Protein AF-A0A0G0K3V9-F1 (afdb_monomer_lite)

Radius of gyration: 15.22 Å; chains: 1; bounding box: 38×26×33 Å

Secondary structure (DSSP, 8-state):
-HHHHHTT--PPP---TT-TTPPP-----B-SS--PPPTT--S---SS-B-HHHHHHHHHTT-

Organism: NCBI:txid1618546

Sequence (63 aa):
MTRYQEEKAGLVVDDLNGVGAKKVIRGDFISKIAYEKSESDILTRSLVRHDPDKLAKAINSIL

pLDDT: mean 84.09, std 10.33, range [55.84, 96.38]

Structure (mmCIF, N/CA/C/O backbone):
data_AF-A0A0G0K3V9-F1
#
_entry.id   AF-A0A0G0K3V9-F1
#
loop_
_atom_site.group_PDB
_atom_site.id
_atom_site.type_symbol
_atom_site.label_atom_id
_atom_site.label_alt_id
_atom_site.label_comp_id
_atom_site.label_asym_id
_atom_site.label_entity_id
_atom_site.label_seq_id
_atom_site.pdbx_PDB_ins_code
_atom_site.Cartn_x
_atom_site.Cartn_y
_atom_site.Cartn_z
_atom_site.occupancy
_atom_site.B_iso_or_equiv
_atom_site.auth_seq_id
_atom_site.auth_comp_id
_atom_site.auth_asym_id
_atom_site.auth_atom_id
_atom_site.pdbx_PDB_model_num
ATOM 1 N N . MET A 1 1 ? 1.710 -6.969 -18.945 1.00 55.84 1 MET A N 1
ATOM 2 C CA . MET A 1 1 ? 1.714 -7.785 -17.705 1.00 55.84 1 MET A CA 1
ATOM 3 C C . MET A 1 1 ? 2.998 -8.629 -17.586 1.00 55.84 1 MET A C 1
ATOM 5 O O . MET A 1 1 ? 2.971 -9.677 -16.969 1.00 55.84 1 MET A O 1
ATOM 9 N N . THR A 1 2 ? 4.138 -8.187 -18.132 1.00 68.12 2 THR A N 1
ATOM 10 C CA . THR A 1 2 ? 5.284 -9.082 -18.413 1.00 68.12 2 THR A CA 1
ATOM 11 C C . THR A 1 2 ? 6.320 -9.132 -17.278 1.00 68.12 2 THR A C 1
ATOM 13 O O . THR A 1 2 ? 6.704 -10.208 -16.844 1.00 68.12 2 THR A O 1
ATOM 16 N N . ARG A 1 3 ? 6.671 -7.983 -16.683 1.00 75.50 3 ARG A N 1
ATOM 17 C CA . ARG A 1 3 ? 7.761 -7.887 -15.690 1.00 75.50 3 ARG A CA 1
ATOM 18 C C . ARG A 1 3 ? 7.488 -8.561 -14.339 1.00 75.50 3 ARG A C 1
ATOM 20 O O . ARG A 1 3 ? 8.357 -9.220 -13.789 1.00 75.50 3 ARG A O 1
ATOM 27 N N . TYR A 1 4 ? 6.278 -8.426 -13.798 1.00 80.94 4 TYR A N 1
ATOM 28 C CA . TYR A 1 4 ? 5.936 -9.079 -12.525 1.00 80.94 4 TYR A CA 1
ATOM 29 C C . TYR A 1 4 ? 5.871 -10.604 -12.668 1.00 80.94 4 TYR A C 1
ATOM 31 O O . TYR A 1 4 ? 6.283 -11.318 -11.763 1.00 80.94 4 TYR A O 1
ATOM 39 N N . GLN A 1 5 ? 5.438 -11.112 -13.825 1.00 82.19 5 GLN A N 1
ATOM 40 C CA . GLN A 1 5 ? 5.426 -12.551 -14.099 1.00 82.19 5 GLN A CA 1
ATOM 41 C C . GLN A 1 5 ? 6.846 -13.128 -14.209 1.00 82.19 5 GLN A C 1
ATOM 43 O O . GLN A 1 5 ? 7.092 -14.216 -13.691 1.00 82.19 5 GLN A O 1
ATOM 48 N N . GLU A 1 6 ? 7.786 -12.389 -14.812 1.00 83.56 6 GLU A N 1
ATOM 49 C CA . GLU A 1 6 ? 9.219 -12.740 -14.851 1.00 83.56 6 GLU A CA 1
ATOM 50 C C . GLU A 1 6 ? 9.821 -12.851 -13.439 1.00 83.56 6 GLU A C 1
ATOM 52 O O . GLU A 1 6 ? 10.592 -13.767 -13.158 1.00 83.56 6 GLU A O 1
ATOM 57 N N . GLU A 1 7 ? 9.402 -11.974 -12.522 1.00 83.06 7 GLU A N 1
ATOM 58 C CA . GLU A 1 7 ? 9.786 -11.999 -11.103 1.00 83.06 7 GLU A CA 1
ATOM 59 C C . GLU A 1 7 ? 8.979 -13.021 -10.268 1.00 83.06 7 GLU A C 1
ATOM 61 O O . GLU A 1 7 ? 9.139 -13.088 -9.049 1.00 83.06 7 GLU A O 1
ATOM 66 N N . LYS A 1 8 ? 8.113 -13.835 -10.897 1.00 86.06 8 LYS A N 1
ATOM 67 C CA . LYS A 1 8 ? 7.156 -14.750 -10.234 1.00 86.06 8 LYS A CA 1
ATOM 68 C C . LYS A 1 8 ? 6.248 -14.051 -9.208 1.00 86.06 8 LYS A C 1
ATOM 70 O O . LYS A 1 8 ? 5.785 -14.670 -8.251 1.00 86.06 8 LYS A O 1
ATOM 75 N N . ALA A 1 9 ? 5.979 -12.769 -9.419 1.00 86.25 9 ALA A N 1
ATOM 76 C CA . ALA A 1 9 ? 5.120 -11.936 -8.596 1.00 86.25 9 ALA A CA 1
ATOM 77 C C . ALA A 1 9 ? 3.737 -11.744 -9.247 1.00 86.25 9 ALA A C 1
ATOM 79 O O . ALA A 1 9 ? 3.599 -11.611 -10.465 1.00 86.25 9 ALA A O 1
ATOM 80 N N . GLY A 1 10 ? 2.696 -11.714 -8.415 1.0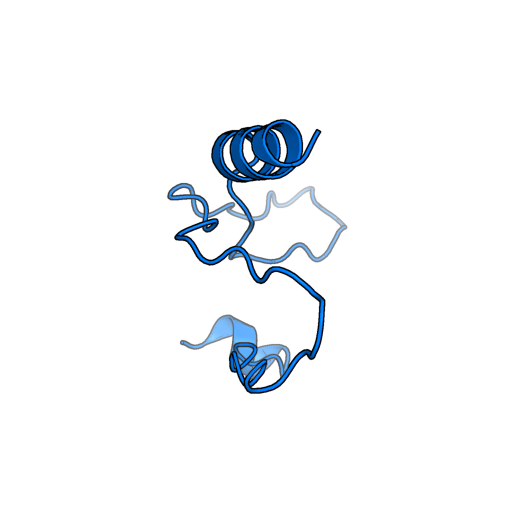0 87.69 10 GLY A N 1
ATOM 81 C CA . GLY A 1 10 ? 1.305 -11.513 -8.822 1.00 87.69 10 GLY A CA 1
ATOM 82 C C . GLY A 1 10 ? 0.647 -10.361 -8.069 1.00 87.69 10 GLY A C 1
ATOM 83 O O . GLY A 1 10 ? 1.176 -9.869 -7.071 1.00 87.69 10 GLY A O 1
ATOM 84 N N . LEU A 1 11 ? -0.519 -9.928 -8.548 1.00 88.75 11 LEU A N 1
ATOM 85 C CA . LEU A 1 11 ? -1.357 -9.002 -7.792 1.00 88.75 11 LEU A CA 1
ATOM 86 C C . LEU A 1 11 ? -1.903 -9.702 -6.546 1.00 88.75 11 LEU A C 1
ATOM 88 O O . LEU A 1 11 ? -2.316 -10.860 -6.606 1.00 88.75 11 LEU A O 1
ATOM 92 N N . VAL A 1 12 ? -1.930 -8.974 -5.432 1.00 90.38 12 VAL A N 1
ATOM 93 C CA . VAL A 1 12 ? -2.612 -9.422 -4.218 1.00 90.38 12 VAL A CA 1
ATOM 94 C C . VAL A 1 12 ? -4.116 -9.301 -4.449 1.00 90.38 12 VAL A C 1
ATOM 96 O O . VAL A 1 12 ? -4.603 -8.237 -4.834 1.00 90.38 12 VAL A O 1
ATOM 99 N N . VAL A 1 13 ? -4.842 -10.396 -4.234 1.00 93.38 13 VAL A N 1
ATOM 100 C CA . VAL A 1 13 ? -6.307 -10.411 -4.275 1.00 93.38 13 VAL A CA 1
ATOM 101 C C . VAL A 1 13 ? -6.825 -9.888 -2.938 1.00 93.38 13 VAL A C 1
ATOM 103 O O . VAL A 1 13 ? -6.394 -10.355 -1.890 1.00 93.38 13 VAL A O 1
ATOM 106 N N . ASP A 1 14 ? -7.734 -8.912 -2.970 1.00 91.44 14 ASP A N 1
ATOM 107 C CA . ASP A 1 14 ? -8.446 -8.463 -1.769 1.00 91.44 14 ASP A CA 1
ATOM 108 C C . ASP A 1 14 ? -9.543 -9.475 -1.424 1.00 91.44 14 ASP A C 1
ATOM 110 O O . ASP A 1 14 ? -10.640 -9.452 -1.984 1.00 91.44 14 ASP A O 1
ATOM 114 N N . ASP A 1 15 ? -9.221 -10.379 -0.506 1.00 92.06 15 ASP A N 1
ATOM 115 C CA . ASP A 1 15 ? -10.113 -11.390 0.054 1.00 92.06 15 ASP A CA 1
ATOM 116 C C . ASP A 1 15 ? -10.442 -11.119 1.533 1.00 92.06 15 ASP A C 1
ATOM 118 O O . ASP A 1 15 ? -10.910 -12.008 2.245 1.00 92.06 15 ASP A O 1
ATOM 122 N N . LEU A 1 16 ? -10.279 -9.867 1.993 1.00 89.88 16 LEU A N 1
ATOM 123 C CA . LEU A 1 16 ? -10.491 -9.436 3.384 1.00 89.88 16 LEU A CA 1
ATOM 124 C C . LEU A 1 16 ? -11.978 -9.345 3.784 1.00 89.88 16 LEU A C 1
ATOM 126 O O . LEU A 1 16 ? -12.396 -8.473 4.556 1.00 89.88 16 LEU A O 1
ATOM 130 N N . ASN A 1 17 ? -12.803 -10.248 3.267 1.00 85.50 17 ASN A N 1
ATOM 131 C CA . ASN A 1 17 ? -14.185 -10.422 3.682 1.00 85.50 17 ASN A CA 1
ATOM 132 C C . ASN A 1 17 ? -14.210 -11.025 5.097 1.00 85.50 17 ASN A C 1
ATOM 134 O O . ASN A 1 17 ? -13.551 -12.021 5.369 1.00 85.50 17 ASN A O 1
ATOM 138 N N . GLY A 1 18 ? -14.971 -10.426 6.018 1.00 79.56 18 GLY A N 1
ATOM 139 C CA . GLY A 1 18 ? -15.149 -10.987 7.364 1.00 79.56 18 GLY A CA 1
ATOM 140 C C . GLY A 1 18 ? -14.024 -10.702 8.366 1.00 79.56 18 GLY A C 1
ATOM 141 O O . GLY A 1 18 ? -13.859 -11.451 9.323 1.00 79.56 18 GLY A O 1
ATOM 142 N N . VAL A 1 19 ? -13.284 -9.596 8.226 1.00 78.12 19 VAL A N 1
ATOM 143 C CA . VAL A 1 19 ? -12.206 -9.179 9.158 1.00 78.12 19 VAL A CA 1
ATOM 144 C C . VAL A 1 19 ? -12.662 -8.757 10.576 1.00 78.12 19 VAL A C 1
ATOM 146 O O . VAL A 1 19 ? -11.919 -8.099 11.312 1.00 78.12 19 VAL A O 1
ATOM 149 N N . GLY A 1 20 ? -13.864 -9.158 11.000 1.00 82.50 20 GLY A N 1
ATOM 150 C CA . GLY A 1 20 ? -14.404 -8.909 12.336 1.00 82.50 20 GLY A CA 1
ATOM 151 C C . GLY A 1 20 ? -14.511 -7.417 12.660 1.00 82.50 20 GLY A C 1
ATOM 152 O O . GLY A 1 20 ? -15.077 -6.647 11.892 1.00 82.50 20 GLY A O 1
ATOM 153 N N . ALA A 1 21 ? -13.949 -7.006 13.799 1.00 82.75 21 ALA A N 1
ATOM 154 C CA . ALA A 1 21 ? -14.002 -5.625 14.290 1.00 82.75 21 ALA A CA 1
ATOM 155 C C . ALA A 1 21 ? -13.029 -4.651 13.586 1.00 82.75 21 ALA A C 1
ATOM 157 O O . ALA A 1 21 ? -12.940 -3.485 13.971 1.00 82.75 21 ALA A O 1
ATOM 158 N N . LYS A 1 22 ? -12.260 -5.102 12.587 1.00 89.38 22 LYS A N 1
ATOM 159 C CA . LYS A 1 22 ? -11.287 -4.250 11.888 1.00 89.38 22 LYS A CA 1
ATOM 160 C C . LYS A 1 22 ? -11.964 -3.446 10.780 1.00 89.38 22 LYS A C 1
ATOM 162 O O . LYS A 1 22 ? -12.781 -3.966 10.025 1.00 89.38 22 LYS A O 1
ATOM 167 N N . LYS A 1 23 ? -11.554 -2.187 10.624 1.00 88.44 23 LYS A N 1
ATOM 168 C CA . LYS A 1 23 ? -11.963 -1.335 9.502 1.00 88.44 23 LYS A CA 1
ATOM 169 C C . LYS A 1 23 ? -1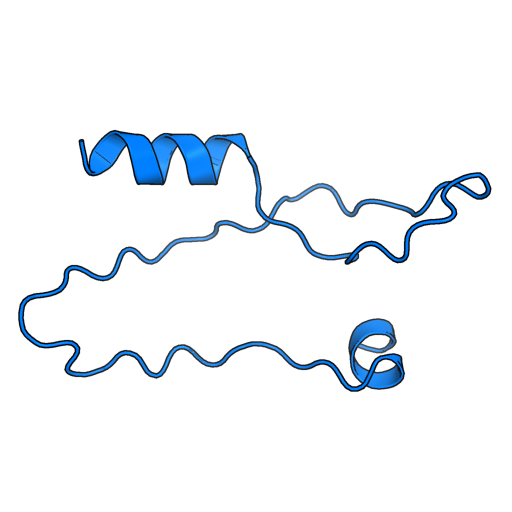1.013 -1.543 8.322 1.00 88.44 23 LYS A C 1
ATOM 171 O O . LYS A 1 23 ? -9.814 -1.319 8.457 1.00 88.44 23 LYS A O 1
ATOM 176 N N . VAL A 1 24 ? -11.547 -1.937 7.165 1.00 91.56 24 VAL A N 1
ATOM 177 C CA . VAL A 1 24 ? -10.778 -1.997 5.911 1.00 91.56 24 VAL A CA 1
ATOM 178 C C . VAL A 1 24 ? -10.901 -0.666 5.185 1.00 91.56 24 VAL A C 1
ATOM 180 O O . VAL A 1 24 ? -12.009 -0.182 4.957 1.00 91.56 24 VAL A O 1
ATOM 183 N N . ILE A 1 25 ? -9.767 -0.089 4.801 1.00 92.88 25 ILE A N 1
ATOM 184 C CA . ILE A 1 25 ? -9.713 1.131 3.996 1.00 92.88 25 ILE A CA 1
ATOM 185 C C . ILE A 1 25 ? -9.269 0.736 2.595 1.00 92.88 25 ILE A C 1
ATOM 187 O O . ILE A 1 25 ? -8.164 0.235 2.402 1.00 92.88 25 ILE A O 1
ATOM 191 N N . ARG A 1 26 ? -10.162 0.947 1.627 1.00 94.00 26 ARG A N 1
ATOM 192 C CA . ARG A 1 26 ? -9.953 0.636 0.212 1.00 94.00 26 ARG A CA 1
ATOM 193 C C . ARG A 1 26 ? -9.876 1.931 -0.579 1.00 94.00 26 ARG A C 1
ATOM 195 O O . ARG A 1 26 ? -10.631 2.863 -0.313 1.00 94.00 26 ARG A O 1
ATOM 202 N N . GLY A 1 27 ? -8.990 1.975 -1.560 1.00 93.31 27 GLY A N 1
ATOM 203 C CA . GLY A 1 27 ? -8.824 3.128 -2.430 1.00 93.31 27 GLY A CA 1
ATOM 204 C C . GLY A 1 27 ? -7.753 2.879 -3.481 1.00 93.31 27 GLY A C 1
ATOM 205 O O . GLY A 1 27 ? -6.975 1.931 -3.380 1.00 93.31 27 GLY A O 1
ATOM 206 N N . ASP A 1 28 ? -7.711 3.743 -4.492 1.00 94.25 28 ASP A N 1
ATOM 207 C CA . ASP A 1 28 ? -6.602 3.766 -5.442 1.00 94.25 28 ASP A CA 1
ATOM 208 C C . ASP A 1 28 ? -5.374 4.396 -4.777 1.00 94.25 28 ASP A C 1
ATOM 210 O O . ASP A 1 28 ? -5.191 5.614 -4.798 1.00 94.25 28 ASP A O 1
ATOM 214 N N . PHE A 1 29 ? -4.527 3.555 -4.192 1.00 95.00 29 PHE A N 1
ATOM 215 C CA . PHE A 1 29 ? -3.258 3.974 -3.606 1.00 95.00 29 PHE A CA 1
ATOM 216 C C . PHE A 1 29 ? -2.092 3.890 -4.581 1.00 95.00 29 PHE A C 1
ATOM 218 O O . PHE A 1 29 ? -0.967 4.131 -4.165 1.00 95.00 29 PHE A O 1
ATOM 225 N N . ILE A 1 30 ? -2.313 3.557 -5.852 1.00 92.50 30 ILE A N 1
ATOM 226 C CA . ILE A 1 30 ? -1.231 3.407 -6.822 1.00 92.50 30 ILE A CA 1
ATOM 227 C C . ILE A 1 30 ? -0.786 4.793 -7.309 1.00 92.50 30 ILE A C 1
ATOM 229 O O . ILE A 1 30 ? -1.603 5.690 -7.550 1.00 92.50 30 ILE A O 1
ATOM 233 N N . SER A 1 31 ? 0.527 4.982 -7.438 1.00 89.81 31 SER A N 1
ATOM 234 C CA . SER A 1 31 ? 1.103 6.174 -8.065 1.00 89.81 31 SER A CA 1
ATOM 235 C C . SER A 1 31 ? 0.863 6.166 -9.573 1.00 89.81 31 SER A C 1
ATOM 237 O O . SER A 1 31 ? 1.019 5.142 -10.234 1.00 89.81 31 SER A O 1
ATOM 239 N N . LYS A 1 32 ? 0.542 7.334 -10.140 1.00 85.38 32 LYS A N 1
ATOM 240 C CA . LYS A 1 32 ? 0.455 7.515 -11.601 1.00 85.38 32 LYS A CA 1
ATOM 241 C C . LYS A 1 32 ? 1.828 7.560 -12.274 1.00 85.38 32 LYS A C 1
ATOM 243 O O . LYS A 1 32 ? 1.916 7.428 -13.491 1.00 85.38 32 LYS A O 1
ATOM 248 N N . ILE A 1 33 ? 2.885 7.779 -11.495 1.00 79.81 33 ILE A N 1
ATOM 249 C CA . ILE A 1 33 ? 4.256 7.856 -11.987 1.00 79.81 33 ILE A CA 1
ATOM 250 C C . ILE A 1 33 ? 4.835 6.443 -11.950 1.00 79.81 33 ILE A C 1
ATOM 252 O O . ILE A 1 33 ? 5.081 5.893 -10.874 1.00 79.81 33 ILE A O 1
ATOM 256 N N . ALA A 1 34 ? 5.057 5.859 -13.127 1.00 67.31 34 ALA A N 1
ATOM 257 C CA . ALA A 1 34 ? 5.858 4.650 -13.247 1.00 67.31 34 ALA A CA 1
ATOM 258 C C . ALA A 1 34 ? 7.317 5.014 -12.948 1.00 67.31 34 ALA A C 1
ATOM 260 O O . ALA A 1 34 ? 7.883 5.905 -13.580 1.00 67.31 34 ALA A O 1
ATOM 261 N N . TYR A 1 35 ? 7.918 4.365 -11.952 1.00 67.00 35 TYR A N 1
ATOM 262 C CA . TYR A 1 35 ? 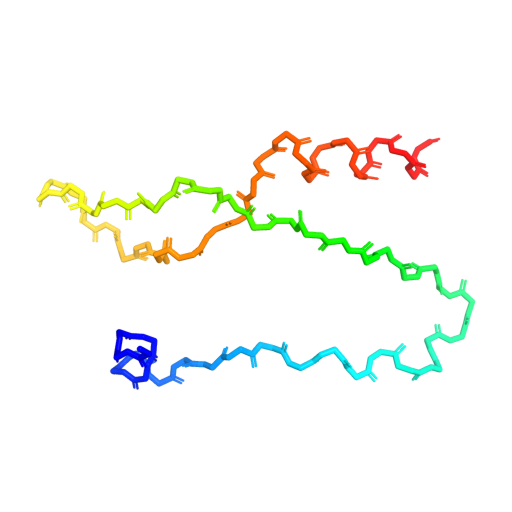9.315 4.621 -11.621 1.00 67.00 35 TYR A CA 1
ATOM 263 C C . TYR A 1 35 ? 10.207 3.803 -12.554 1.00 67.00 35 TYR A C 1
ATOM 265 O O . TYR A 1 35 ? 10.272 2.578 -12.430 1.00 67.00 35 TYR A O 1
ATOM 273 N N . GLU A 1 36 ? 10.904 4.468 -13.471 1.00 63.91 36 GLU A N 1
ATOM 274 C CA . GLU A 1 36 ? 11.950 3.829 -14.265 1.00 63.91 36 GLU A CA 1
ATOM 275 C C . GLU A 1 36 ? 13.208 3.646 -13.412 1.00 63.91 36 GLU A C 1
ATOM 277 O O . GLU A 1 36 ? 13.640 4.539 -12.680 1.00 63.91 36 GLU A O 1
ATOM 282 N N . LYS A 1 37 ? 13.769 2.436 -13.449 1.00 65.00 37 LYS A N 1
ATOM 283 C CA . LYS A 1 37 ? 14.985 2.102 -12.709 1.00 65.00 37 LYS A CA 1
ATOM 284 C C . LYS A 1 37 ? 16.154 2.865 -13.342 1.00 65.00 37 LYS A C 1
ATOM 286 O O . LYS A 1 37 ? 16.437 2.658 -14.515 1.00 65.00 37 LYS A O 1
ATOM 291 N N . SER A 1 38 ? 16.830 3.711 -12.567 1.00 69.38 38 SER A N 1
ATOM 292 C CA . SER A 1 38 ? 18.093 4.325 -13.000 1.00 69.38 38 SER A CA 1
ATOM 293 C C . SER A 1 38 ? 19.165 3.245 -13.173 1.00 69.38 38 SER A C 1
ATOM 295 O O . SER A 1 38 ? 19.205 2.295 -12.391 1.00 69.38 38 SER A O 1
ATOM 297 N N . GLU A 1 39 ? 20.047 3.386 -14.165 1.00 67.19 39 GLU A N 1
ATOM 298 C CA . GLU A 1 39 ? 21.144 2.434 -14.410 1.00 67.19 39 GLU A CA 1
ATOM 299 C C . GLU A 1 39 ? 22.087 2.299 -13.204 1.00 67.19 39 GLU A C 1
ATOM 301 O O . GLU A 1 39 ? 22.626 1.223 -12.954 1.00 67.19 39 GLU A O 1
ATOM 306 N N . SER A 1 40 ? 22.214 3.358 -12.398 1.00 73.81 40 SER A N 1
ATOM 307 C CA . SER A 1 40 ? 22.999 3.360 -11.156 1.00 73.81 40 SER A CA 1
ATOM 308 C C . SER A 1 40 ? 22.252 2.775 -9.946 1.00 73.81 40 SER A C 1
ATOM 310 O O . SER A 1 40 ? 22.814 2.719 -8.851 1.00 73.81 40 SER A O 1
ATOM 312 N N . ASP A 1 41 ? 20.983 2.372 -10.091 1.00 69.00 41 ASP A N 1
ATOM 313 C CA . ASP A 1 41 ? 20.196 1.792 -8.999 1.00 69.00 41 ASP A CA 1
ATOM 314 C C . ASP A 1 41 ? 20.525 0.299 -8.847 1.00 69.00 41 ASP A C 1
ATOM 316 O O . ASP A 1 41 ? 20.054 -0.564 -9.591 1.00 69.00 41 ASP A O 1
ATOM 320 N N . ILE A 1 42 ? 21.350 -0.018 -7.852 1.00 70.69 42 ILE A N 1
ATOM 321 C CA . ILE A 1 42 ? 21.727 -1.398 -7.513 1.00 70.69 42 ILE A CA 1
ATOM 322 C C . ILE A 1 42 ? 20.523 -2.148 -6.911 1.00 70.69 42 ILE A C 1
ATOM 324 O O . ILE A 1 42 ? 20.454 -3.376 -6.970 1.00 70.69 42 ILE A O 1
ATOM 328 N N . LEU A 1 43 ? 19.533 -1.425 -6.373 1.00 70.94 43 LEU A N 1
ATOM 329 C CA . LEU A 1 43 ? 18.375 -2.022 -5.725 1.00 70.94 43 LEU A CA 1
ATOM 330 C C . LEU A 1 43 ? 17.327 -2.459 -6.760 1.00 70.94 43 LEU A C 1
ATOM 332 O O . LEU A 1 43 ? 16.902 -1.696 -7.631 1.00 70.94 43 LEU A O 1
ATOM 336 N N . THR A 1 44 ? 16.849 -3.696 -6.643 1.00 67.81 44 THR A N 1
ATOM 337 C CA . THR A 1 44 ? 15.676 -4.156 -7.394 1.00 67.81 44 THR A CA 1
ATOM 338 C C . THR A 1 44 ? 14.431 -3.536 -6.771 1.00 67.81 44 THR A C 1
ATOM 340 O O . THR A 1 44 ? 13.953 -3.987 -5.733 1.00 67.81 44 THR A O 1
ATOM 343 N N . ARG A 1 45 ? 13.927 -2.454 -7.374 1.00 75.25 45 ARG A N 1
ATOM 344 C CA . ARG A 1 45 ? 12.700 -1.789 -6.928 1.00 75.25 45 ARG A CA 1
ATOM 345 C C . ARG A 1 45 ? 11.507 -2.183 -7.793 1.00 75.25 45 ARG A C 1
ATOM 347 O O . ARG A 1 45 ? 11.620 -2.238 -9.015 1.00 75.25 45 ARG A O 1
ATOM 354 N N . SER A 1 46 ? 10.348 -2.330 -7.156 1.00 76.50 46 SER A N 1
ATOM 355 C CA . SER A 1 46 ? 9.069 -2.538 -7.835 1.00 76.50 46 SER A CA 1
ATOM 356 C C . SER A 1 46 ? 8.727 -1.375 -8.771 1.00 76.50 46 SER A C 1
ATOM 358 O O . SER A 1 46 ? 8.929 -0.202 -8.422 1.00 76.50 46 SER A O 1
ATOM 360 N N . LEU A 1 47 ? 8.179 -1.725 -9.937 1.00 79.25 47 LEU A N 1
ATOM 361 C CA . LEU A 1 47 ? 7.695 -0.793 -10.958 1.00 79.25 47 LEU A CA 1
ATOM 362 C C . LEU A 1 47 ? 6.432 -0.052 -10.490 1.00 79.25 47 LEU A C 1
ATOM 364 O O . LEU A 1 47 ? 6.342 1.168 -10.602 1.00 79.25 47 LEU A O 1
ATOM 368 N N . VAL A 1 48 ? 5.472 -0.797 -9.940 1.00 85.00 48 VAL A N 1
ATOM 369 C CA . VAL A 1 48 ? 4.254 -0.277 -9.312 1.00 85.00 48 VAL A CA 1
ATOM 370 C C . VAL A 1 48 ? 4.552 0.027 -7.850 1.00 85.00 48 VAL A C 1
ATOM 372 O O . VAL A 1 48 ? 5.115 -0.802 -7.130 1.00 85.00 48 VAL A O 1
ATOM 375 N N . ARG A 1 49 ? 4.169 1.227 -7.409 1.00 87.56 49 ARG A N 1
ATOM 376 C CA . ARG A 1 49 ? 4.354 1.703 -6.036 1.00 87.56 49 ARG A CA 1
ATOM 377 C C . ARG A 1 49 ? 3.122 2.438 -5.546 1.00 87.56 49 ARG A C 1
ATOM 379 O O . ARG A 1 49 ? 2.325 2.935 -6.344 1.00 87.56 49 ARG A O 1
ATOM 386 N N . HIS A 1 50 ? 3.023 2.544 -4.228 1.00 92.75 50 HIS A N 1
ATOM 387 C CA . HIS A 1 50 ? 2.040 3.414 -3.614 1.00 92.75 50 HIS A CA 1
ATOM 388 C C . HIS A 1 50 ? 2.370 4.886 -3.881 1.00 92.75 50 HIS A C 1
ATOM 390 O O . HIS A 1 50 ? 3.537 5.282 -3.896 1.00 92.75 50 HIS A O 1
ATOM 396 N N . ASP A 1 51 ? 1.330 5.683 -4.084 1.00 94.62 51 ASP A N 1
ATOM 397 C CA . ASP A 1 51 ? 1.403 7.133 -4.071 1.00 94.62 51 ASP A CA 1
ATOM 398 C C . ASP A 1 51 ? 1.588 7.604 -2.616 1.00 94.62 51 ASP A C 1
ATOM 400 O O . ASP A 1 51 ? 0.738 7.300 -1.767 1.00 94.62 51 ASP A O 1
ATOM 404 N N . PRO A 1 52 ? 2.693 8.302 -2.299 1.00 93.81 52 PRO A N 1
ATOM 405 C CA . PRO A 1 52 ? 3.001 8.684 -0.926 1.00 93.81 52 PRO A CA 1
ATOM 406 C C . PRO A 1 52 ? 1.949 9.629 -0.335 1.00 93.81 52 PRO A C 1
ATOM 408 O O . PRO A 1 52 ? 1.586 9.471 0.830 1.00 93.81 52 PRO A O 1
ATOM 411 N N . ASP A 1 53 ? 1.400 10.552 -1.130 1.00 96.00 53 ASP A N 1
ATOM 412 C CA . ASP A 1 53 ? 0.429 11.538 -0.652 1.00 96.00 53 ASP A CA 1
ATOM 413 C C . ASP A 1 53 ? -0.931 10.895 -0.392 1.00 96.00 53 ASP A C 1
ATOM 415 O O . ASP A 1 53 ? -1.581 11.179 0.620 1.00 96.00 53 ASP A O 1
ATOM 419 N N . LYS A 1 54 ? -1.380 10.006 -1.288 1.00 95.62 54 LYS A N 1
ATOM 420 C CA . LYS A 1 54 ? -2.640 9.273 -1.087 1.00 95.62 54 LYS A CA 1
ATOM 421 C C . LYS A 1 54 ? -2.563 8.377 0.147 1.00 95.62 54 LYS A C 1
ATOM 423 O O . LYS A 1 54 ? -3.519 8.329 0.924 1.00 95.62 54 LYS A O 1
ATOM 428 N N . LEU A 1 55 ? -1.432 7.694 0.337 1.00 95.06 55 LEU A N 1
ATOM 429 C CA . LEU A 1 55 ? -1.230 6.807 1.477 1.00 95.06 55 LEU A CA 1
ATOM 430 C C . LEU A 1 55 ? -1.156 7.594 2.794 1.00 95.06 55 LEU A C 1
ATOM 432 O O . LEU A 1 55 ? -1.832 7.231 3.755 1.00 95.06 55 LEU A O 1
ATOM 436 N N . ALA A 1 56 ? -0.413 8.706 2.827 1.00 96.38 56 ALA A N 1
ATOM 437 C CA . ALA A 1 56 ? -0.315 9.564 4.007 1.00 96.38 56 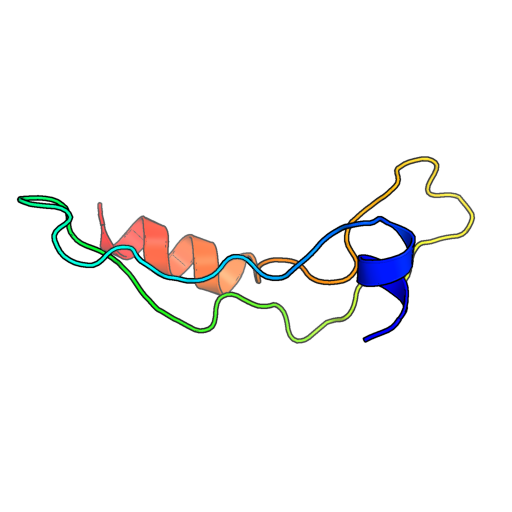ALA A CA 1
ATOM 438 C C . ALA A 1 56 ? -1.682 10.127 4.425 1.00 96.38 56 ALA A C 1
ATOM 440 O O . ALA A 1 56 ? -2.044 10.059 5.599 1.00 96.38 56 ALA A O 1
ATOM 441 N N . LYS A 1 57 ? -2.481 10.618 3.467 1.00 96.31 57 LYS A N 1
ATOM 442 C CA . LYS A 1 57 ? -3.846 11.106 3.729 1.00 96.31 57 LYS A CA 1
ATOM 443 C C . LYS A 1 57 ? -4.747 10.018 4.306 1.00 96.31 57 LYS A C 1
ATOM 445 O O . LYS A 1 57 ? -5.480 10.282 5.256 1.00 96.31 57 LYS A O 1
ATOM 450 N N . ALA A 1 58 ? -4.686 8.806 3.753 1.00 96.19 58 ALA A N 1
ATOM 451 C CA . ALA A 1 58 ? -5.474 7.6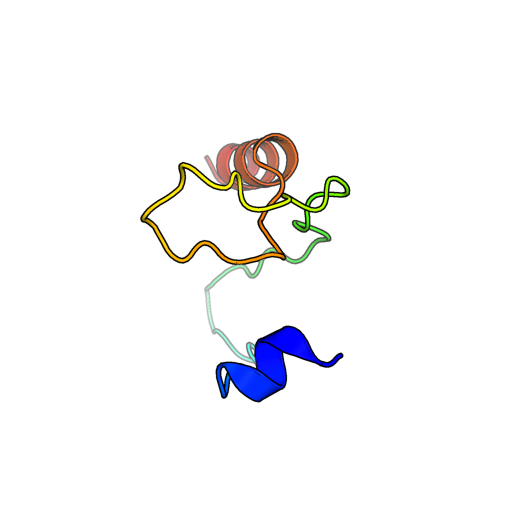86 4.252 1.00 96.19 58 ALA A CA 1
ATOM 452 C C . ALA A 1 58 ? -5.086 7.313 5.685 1.00 96.19 58 ALA A C 1
ATOM 454 O O . ALA A 1 58 ? -5.977 7.184 6.517 1.00 96.19 58 ALA A O 1
ATOM 455 N N . ILE A 1 59 ? -3.791 7.213 5.999 1.00 95.50 59 ILE A N 1
ATOM 456 C CA . ILE A 1 59 ? -3.314 6.916 7.360 1.00 95.50 59 ILE A CA 1
ATOM 457 C C . ILE A 1 59 ? -3.736 8.018 8.337 1.00 95.50 59 ILE A C 1
ATOM 459 O O . ILE A 1 59 ? -4.278 7.718 9.397 1.00 95.50 59 ILE A O 1
ATOM 463 N N . ASN A 1 60 ? -3.559 9.286 7.962 1.00 95.75 60 ASN A N 1
ATOM 464 C CA . ASN A 1 60 ? -3.912 10.415 8.818 1.00 95.75 60 ASN A CA 1
ATOM 465 C C . ASN A 1 60 ? -5.420 10.503 9.108 1.00 95.75 60 ASN A C 1
ATO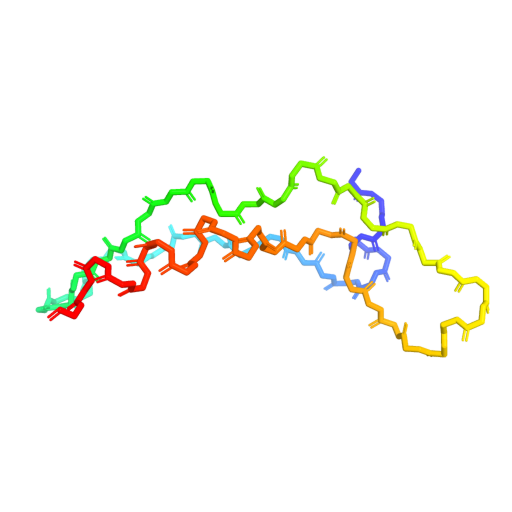M 467 O O . ASN A 1 60 ? -5.807 11.074 10.112 1.00 95.75 60 ASN A O 1
ATOM 471 N N . SER A 1 61 ? -6.277 9.924 8.260 1.00 92.62 61 SER A N 1
ATOM 472 C CA . SER A 1 61 ? -7.729 9.861 8.508 1.00 92.62 61 SER A CA 1
ATOM 473 C C . SER A 1 61 ? -8.154 8.824 9.561 1.00 92.62 61 SER A C 1
ATOM 475 O O . SER A 1 61 ? -9.342 8.714 9.869 1.00 92.62 61 SER A O 1
ATOM 477 N N . ILE A 1 62 ? -7.209 8.015 10.048 1.00 90.75 62 ILE A N 1
ATOM 478 C CA . ILE A 1 62 ? -7.428 6.956 11.048 1.00 90.75 62 ILE A CA 1
ATOM 479 C C . ILE A 1 62 ? -7.029 7.429 12.452 1.00 90.75 62 ILE A C 1
ATOM 481 O O . ILE A 1 62 ? -7.460 6.826 13.434 1.00 90.75 62 ILE A O 1
ATOM 485 N N . LEU A 1 63 ? -6.193 8.469 12.525 1.00 80.75 63 LEU A N 1
ATOM 486 C CA . LEU A 1 63 ? -5.773 9.130 13.760 1.00 80.75 63 LEU A CA 1
ATOM 487 C C . LEU A 1 63 ? -6.865 10.092 14.241 1.00 80.75 63 LEU A C 1
ATOM 489 O O . LEU A 1 63 ? -7.055 10.157 15.474 1.00 80.75 63 LEU A O 1
#

Foldseek 3Di:
DPVCVVVVHDDDDPPCPPVDPDDDDDDPQWDPDQDDDDPPRPDDDDRIDGDPVVVVVSVVVVD